Protein AF-A0A921LC22-F1 (afdb_monomer_lite)

Organism: NCBI:txid1841865

pLDDT: mean 87.36, std 10.62, range [41.09, 95.25]

Structure (mmCIF, N/CA/C/O backbone):
data_AF-A0A921LC22-F1
#
_entry.id   AF-A0A921LC22-F1
#
loop_
_atom_site.group_PDB
_atom_site.id
_atom_site.type_symbol
_atom_site.label_atom_id
_atom_site.label_alt_id
_atom_site.label_comp_id
_atom_site.label_asym_id
_atom_site.label_entity_id
_atom_site.label_seq_id
_atom_site.pdbx_PDB_ins_code
_atom_site.Cartn_x
_atom_site.Cartn_y
_atom_site.Cartn_z
_atom_site.occupancy
_atom_site.B_iso_or_equiv
_atom_site.auth_seq_id
_atom_site.auth_comp_id
_atom_site.auth_asym_id
_atom_site.auth_atom_id
_atom_site.pdbx_PDB_model_num
ATOM 1 N N . MET A 1 1 ? -9.780 -13.172 -23.791 1.00 41.09 1 MET A N 1
ATOM 2 C CA . MET A 1 1 ? -10.128 -14.122 -22.711 1.00 41.09 1 MET A CA 1
ATOM 3 C C . MET A 1 1 ? -9.385 -13.705 -21.459 1.00 41.09 1 MET A C 1
ATOM 5 O O . MET A 1 1 ? -8.212 -13.385 -21.564 1.00 41.09 1 MET A O 1
ATOM 9 N N . GLY A 1 2 ? -10.083 -13.674 -20.328 1.00 44.75 2 GLY A N 1
ATOM 10 C CA . GLY A 1 2 ? -9.581 -13.207 -19.038 1.00 44.75 2 GLY A CA 1
ATOM 11 C C . GLY A 1 2 ? -10.652 -12.341 -18.396 1.00 44.75 2 GLY A C 1
ATOM 12 O O . GLY A 1 2 ? -10.718 -11.146 -18.661 1.00 44.75 2 GLY A O 1
ATOM 13 N N . THR A 1 3 ? -11.560 -12.950 -17.636 1.00 46.03 3 THR A N 1
ATOM 14 C CA . THR A 1 3 ? -12.455 -12.201 -16.751 1.00 46.03 3 THR A CA 1
ATOM 15 C C . THR A 1 3 ? -11.567 -11.370 -15.837 1.00 46.03 3 THR A C 1
ATOM 17 O O . THR A 1 3 ? -10.790 -11.947 -15.077 1.00 46.03 3 THR A O 1
ATOM 20 N N . ALA A 1 4 ? -11.615 -10.042 -15.962 1.00 58.91 4 ALA A N 1
ATOM 21 C CA . ALA A 1 4 ? -10.925 -9.157 -15.037 1.00 58.91 4 ALA A CA 1
ATOM 22 C C . ALA A 1 4 ? -11.382 -9.548 -13.632 1.00 58.91 4 ALA A C 1
ATOM 24 O O . ALA A 1 4 ? -12.571 -9.446 -13.329 1.00 58.91 4 ALA A O 1
ATOM 25 N N . ASP A 1 5 ? -10.461 -10.078 -12.831 1.00 61.59 5 ASP A N 1
ATOM 26 C CA . ASP A 1 5 ? -10.744 -10.491 -11.466 1.00 61.59 5 ASP A CA 1
ATOM 27 C C . ASP A 1 5 ? -11.308 -9.266 -10.737 1.00 61.59 5 ASP A C 1
ATOM 29 O O . ASP A 1 5 ? -10.621 -8.250 -10.591 1.00 61.59 5 ASP A O 1
ATOM 33 N N . ARG A 1 6 ? -12.605 -9.270 -10.435 1.00 70.44 6 ARG A N 1
ATOM 34 C CA . ARG A 1 6 ? -13.297 -8.141 -9.805 1.00 70.44 6 ARG A CA 1
ATOM 35 C C . ARG A 1 6 ? -13.353 -8.430 -8.315 1.00 70.44 6 ARG A C 1
ATOM 37 O O . ARG A 1 6 ? -14.343 -8.931 -7.796 1.00 70.44 6 ARG A O 1
ATOM 44 N N . SER A 1 7 ? -12.245 -8.144 -7.644 1.00 79.75 7 SER A N 1
ATOM 45 C CA . SER A 1 7 ? -12.152 -8.187 -6.191 1.00 79.75 7 SER A CA 1
ATOM 46 C C . SER A 1 7 ? -12.744 -6.910 -5.594 1.00 79.75 7 SER A C 1
ATOM 48 O O . SER A 1 7 ? -12.345 -5.812 -5.979 1.00 79.75 7 SER A O 1
ATOM 50 N N . ILE A 1 8 ? -13.656 -7.051 -4.633 1.00 89.00 8 ILE A N 1
ATOM 51 C CA . ILE A 1 8 ? -14.110 -5.948 -3.779 1.00 89.00 8 ILE A CA 1
ATOM 52 C C . ILE A 1 8 ? -13.321 -6.022 -2.476 1.00 89.00 8 ILE A C 1
ATOM 54 O O . ILE A 1 8 ? -13.251 -7.076 -1.841 1.00 89.00 8 ILE A O 1
ATOM 58 N N . HIS A 1 9 ? -12.737 -4.904 -2.066 1.00 88.38 9 HIS A N 1
ATOM 59 C CA . HIS A 1 9 ? -12.090 -4.781 -0.774 1.00 88.38 9 HIS A CA 1
ATOM 60 C C . HIS A 1 9 ? -13.095 -4.334 0.285 1.00 88.38 9 HIS A C 1
ATOM 62 O O . HIS A 1 9 ? -13.839 -3.375 0.084 1.00 88.38 9 HIS A O 1
ATOM 68 N N . VAL A 1 10 ? -13.085 -5.023 1.427 1.00 90.38 10 VAL A N 1
ATOM 69 C CA . VAL A 1 10 ? -13.899 -4.692 2.600 1.00 90.38 10 VAL A CA 1
ATOM 70 C C . VAL A 1 10 ? -12.970 -4.566 3.801 1.00 90.38 10 VAL A C 1
ATOM 72 O O . VAL A 1 10 ? -12.358 -5.547 4.221 1.00 90.38 10 VAL A O 1
ATOM 75 N N . PHE A 1 11 ? -12.862 -3.360 4.355 1.00 87.88 11 PHE A N 1
ATOM 76 C CA . PHE A 1 11 ? -12.044 -3.074 5.533 1.00 87.88 11 PHE A CA 1
ATOM 77 C C . PHE A 1 11 ? -12.923 -2.611 6.689 1.00 87.88 11 PHE A C 1
ATOM 79 O O . PHE A 1 11 ? -13.670 -1.647 6.551 1.00 87.88 11 PHE A O 1
ATOM 86 N N . TYR A 1 12 ? -12.810 -3.274 7.839 1.00 88.00 12 TYR A N 1
ATOM 87 C CA . TYR A 1 12 ? -13.546 -2.929 9.054 1.00 88.00 12 TYR A CA 1
ATOM 88 C C . TYR A 1 12 ? -12.603 -2.328 10.097 1.00 88.00 12 TYR A C 1
ATOM 90 O O . TYR A 1 12 ? -11.623 -2.967 10.490 1.00 88.00 12 TYR A O 1
ATOM 98 N N . ARG A 1 13 ? -12.896 -1.110 10.558 1.00 86.88 13 ARG A N 1
ATOM 99 C CA . ARG A 1 13 ? -12.150 -0.446 11.629 1.00 86.88 13 ARG A CA 1
ATOM 100 C C . ARG A 1 13 ? -12.853 -0.694 12.960 1.00 86.88 13 ARG A C 1
ATOM 102 O O . ARG A 1 13 ? -13.950 -0.204 13.199 1.00 86.88 13 ARG A O 1
ATOM 109 N N . LYS A 1 14 ? -12.203 -1.463 13.837 1.00 86.44 14 LYS A N 1
ATOM 110 C CA . LYS A 1 14 ? -12.765 -1.849 15.142 1.00 86.44 14 LYS A CA 1
ATOM 111 C C . LYS A 1 14 ? -12.962 -0.655 16.081 1.00 86.44 14 LYS A C 1
ATOM 113 O O . LYS A 1 14 ? -13.922 -0.662 16.839 1.00 86.44 14 LYS A O 1
ATOM 118 N N . ASP A 1 15 ? -12.085 0.347 16.003 1.00 86.50 15 ASP A N 1
ATOM 119 C CA . ASP A 1 15 ? -12.068 1.498 16.917 1.00 86.50 15 ASP A CA 1
ATOM 120 C C . ASP A 1 15 ? -13.377 2.302 16.912 1.00 86.50 15 ASP A C 1
ATOM 122 O O . ASP A 1 15 ? -13.779 2.824 17.948 1.00 86.50 15 ASP A O 1
ATOM 126 N N . ASP A 1 16 ? -14.050 2.397 15.763 1.00 89.75 16 ASP A N 1
ATOM 127 C CA . ASP A 1 16 ? -15.276 3.184 15.593 1.00 89.75 16 ASP A CA 1
ATOM 128 C C . ASP A 1 16 ? -16.400 2.443 14.854 1.00 89.75 16 ASP A C 1
ATOM 130 O O . ASP A 1 16 ? -17.420 3.043 14.520 1.00 89.75 16 ASP A O 1
ATOM 134 N N . GLY A 1 17 ? -16.223 1.151 14.575 1.00 90.44 17 GLY A N 1
ATOM 135 C CA . GLY A 1 17 ? -17.235 0.297 13.955 1.00 90.44 17 GLY A CA 1
ATOM 136 C C . GLY A 1 17 ? -17.549 0.600 12.487 1.00 90.44 17 GLY A C 1
ATOM 137 O O . GLY A 1 17 ? -18.563 0.120 11.981 1.00 90.44 17 GLY A O 1
ATOM 138 N N . HIS A 1 18 ? -16.720 1.381 11.786 1.00 90.69 18 HIS A N 1
ATOM 139 C CA . HIS A 1 18 ? -16.967 1.729 10.385 1.00 90.69 18 HIS A CA 1
ATOM 140 C C . HIS A 1 18 ? -16.420 0.677 9.412 1.00 90.69 18 HIS A C 1
ATOM 142 O O . HIS A 1 18 ? -15.346 0.100 9.613 1.00 90.69 18 HIS A O 1
ATOM 148 N N . ALA A 1 19 ? -17.149 0.470 8.312 1.00 91.62 19 ALA A N 1
ATOM 149 C CA . ALA A 1 19 ? -16.732 -0.367 7.193 1.00 91.62 19 ALA A CA 1
ATOM 150 C C . ALA A 1 19 ? -16.462 0.483 5.943 1.00 91.62 19 ALA A C 1
ATOM 152 O O . ALA A 1 19 ? -17.239 1.372 5.600 1.00 91.62 19 ALA A O 1
ATOM 153 N N . PHE A 1 20 ? -15.375 0.168 5.245 1.00 89.25 20 PHE A N 1
ATOM 154 C CA . PHE A 1 20 ? -14.961 0.791 3.993 1.00 89.25 20 PHE A CA 1
ATOM 155 C C . PHE A 1 20 ? -15.018 -0.263 2.891 1.00 89.25 20 PHE A C 1
ATOM 157 O O . PHE A 1 20 ? -14.379 -1.310 3.010 1.00 89.25 20 PHE A O 1
ATOM 164 N N . VAL A 1 21 ? -15.789 0.009 1.837 1.00 91.56 21 VAL A N 1
ATOM 165 C CA . VAL A 1 21 ? -16.013 -0.921 0.723 1.00 91.56 21 VAL A CA 1
ATOM 166 C C . VAL A 1 21 ? -15.638 -0.233 -0.580 1.00 91.56 21 VAL A C 1
ATOM 168 O O . VAL A 1 21 ? -16.189 0.820 -0.894 1.00 91.56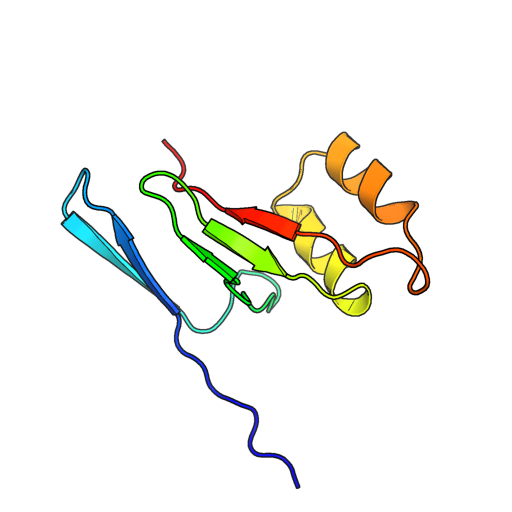 21 VAL A O 1
ATOM 171 N N . PHE A 1 22 ? -14.691 -0.803 -1.323 1.00 90.19 22 PHE A N 1
ATOM 172 C CA . PHE A 1 22 ? -14.200 -0.222 -2.574 1.00 90.19 22 PHE A CA 1
ATOM 173 C C . PHE A 1 22 ? -13.544 -1.272 -3.481 1.00 90.19 22 PHE A C 1
ATOM 175 O O . PHE A 1 22 ? -13.031 -2.280 -3.005 1.00 90.19 22 PHE A O 1
ATOM 182 N N . GLU A 1 23 ? -13.546 -1.039 -4.795 1.00 88.62 23 GLU A N 1
ATOM 183 C CA . GLU A 1 23 ? -12.876 -1.918 -5.772 1.00 88.62 23 GLU A CA 1
ATOM 184 C C . GLU A 1 23 ? -11.399 -1.548 -5.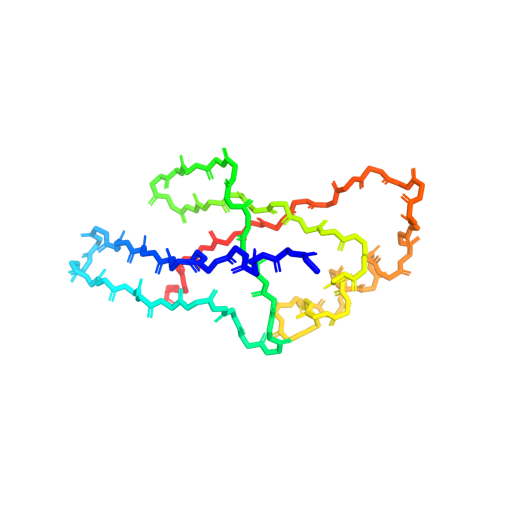970 1.00 88.62 23 GLU A C 1
ATOM 186 O O . GLU A 1 23 ? -10.537 -2.422 -6.038 1.00 88.62 23 GLU A O 1
ATOM 191 N N . THR A 1 24 ? -11.091 -0.252 -6.047 1.00 88.75 24 THR A N 1
ATOM 192 C CA . THR A 1 24 ? -9.733 0.269 -6.250 1.00 88.75 24 THR A CA 1
ATOM 193 C C . THR A 1 24 ? -9.504 1.518 -5.413 1.00 88.75 24 THR A C 1
ATOM 195 O O . THR A 1 24 ? -10.449 2.214 -5.039 1.00 88.75 24 THR A O 1
ATOM 198 N N . MET A 1 25 ? -8.237 1.817 -5.152 1.00 87.19 25 MET A N 1
ATOM 199 C CA . MET A 1 25 ? -7.808 3.104 -4.616 1.00 87.19 25 MET A CA 1
ATOM 200 C C . MET A 1 25 ? -7.904 4.196 -5.703 1.00 87.19 25 MET A C 1
ATOM 202 O O . MET A 1 25 ? -8.200 3.919 -6.873 1.00 87.19 25 MET A O 1
ATOM 206 N N . GLU A 1 26 ? -7.647 5.447 -5.321 1.00 83.88 26 GLU A N 1
ATOM 207 C CA . GLU A 1 26 ? -7.502 6.561 -6.267 1.00 83.88 26 GLU A CA 1
ATOM 208 C C . GLU A 1 26 ? -6.412 6.242 -7.303 1.00 83.88 26 GLU A C 1
ATOM 210 O O . GLU A 1 26 ? -5.441 5.538 -7.018 1.00 83.88 26 GLU A O 1
ATOM 215 N N . GLY A 1 27 ? -6.604 6.694 -8.542 1.00 83.12 27 GLY A N 1
ATOM 216 C CA . GLY A 1 27 ? -5.698 6.360 -9.645 1.00 83.12 27 GLY A CA 1
ATOM 217 C C . GLY A 1 27 ? -5.777 4.902 -10.119 1.00 83.12 27 GLY A C 1
ATOM 218 O O . GLY A 1 27 ? -5.013 4.513 -10.994 1.00 83.12 27 GLY A O 1
ATOM 219 N N . GLY A 1 28 ? -6.702 4.093 -9.586 1.00 87.88 28 GLY A N 1
ATOM 220 C CA . GLY A 1 28 ? -6.909 2.707 -10.018 1.00 87.88 28 GLY A CA 1
ATOM 221 C C . GLY A 1 28 ? -5.948 1.699 -9.387 1.00 87.88 28 GLY A C 1
ATOM 222 O O . GLY A 1 28 ? -5.953 0.534 -9.787 1.00 87.88 28 GLY A O 1
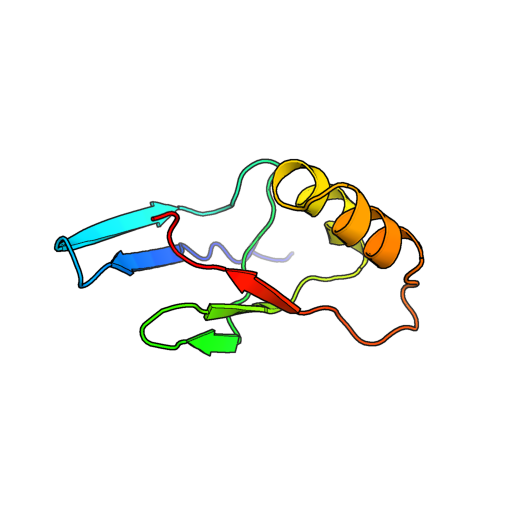ATOM 223 N N . LEU A 1 29 ? -5.154 2.108 -8.388 1.00 88.81 29 LEU A N 1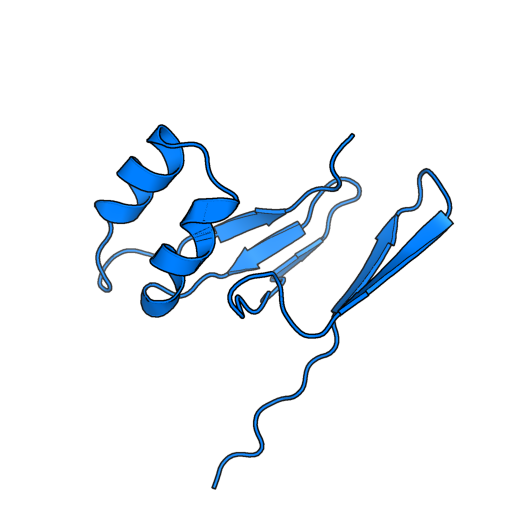
ATOM 224 C CA . LEU A 1 29 ? -4.270 1.199 -7.661 1.00 88.81 29 LEU A CA 1
ATOM 225 C C . LEU A 1 29 ? -5.097 0.100 -6.981 1.00 88.81 29 LEU A C 1
ATOM 227 O O . LEU A 1 29 ? -5.982 0.362 -6.159 1.00 88.81 29 LEU A O 1
ATOM 231 N N . ARG A 1 30 ? -4.792 -1.152 -7.318 1.00 86.81 30 ARG A N 1
ATOM 232 C CA . ARG A 1 30 ? -5.431 -2.321 -6.718 1.00 86.81 30 ARG A CA 1
ATOM 233 C C . ARG A 1 30 ? -4.619 -2.808 -5.526 1.00 86.81 30 ARG A C 1
ATOM 235 O O . ARG A 1 30 ? -3.412 -3.011 -5.628 1.00 86.81 30 ARG A O 1
ATOM 242 N N . LEU A 1 31 ? -5.294 -3.053 -4.408 1.00 90.00 31 LEU A N 1
ATOM 243 C CA . LEU A 1 31 ? -4.649 -3.633 -3.239 1.00 90.00 31 LEU A CA 1
ATOM 244 C C . LEU A 1 31 ? -4.560 -5.153 -3.389 1.00 90.00 31 LEU A C 1
ATOM 246 O O . LEU A 1 31 ? -5.481 -5.816 -3.859 1.00 90.00 31 LEU A O 1
ATOM 250 N N . ARG A 1 32 ? -3.446 -5.718 -2.938 1.00 91.38 32 ARG A N 1
ATOM 251 C CA . ARG A 1 32 ? -3.187 -7.160 -2.862 1.00 91.38 32 ARG A CA 1
ATOM 252 C C . ARG A 1 32 ? -2.725 -7.489 -1.445 1.00 91.38 32 ARG A C 1
ATOM 254 O O . ARG A 1 32 ? -1.521 -7.647 -1.224 1.00 91.38 32 ARG A O 1
ATOM 261 N N . PRO A 1 33 ? -3.644 -7.499 -0.461 1.00 91.00 33 PRO A N 1
ATOM 262 C CA . PRO A 1 33 ? -3.279 -7.702 0.933 1.00 91.00 33 PRO A CA 1
ATOM 263 C C . PRO A 1 33 ? -2.665 -9.087 1.146 1.00 91.00 33 PRO A C 1
ATOM 265 O O . PRO A 1 33 ? -3.236 -10.089 0.721 1.00 91.00 33 PRO A O 1
ATOM 268 N N . LEU A 1 34 ? -1.523 -9.140 1.827 1.00 92.00 34 LEU A N 1
ATOM 269 C CA . LEU A 1 34 ? -0.829 -10.386 2.175 1.00 92.00 34 LEU A CA 1
ATOM 270 C C . LEU A 1 34 ? -0.821 -10.657 3.680 1.00 92.00 34 LEU A C 1
ATOM 272 O O . LEU A 1 34 ? -0.768 -11.807 4.103 1.00 92.00 34 LEU A O 1
ATOM 276 N N . LEU A 1 35 ? -0.866 -9.601 4.492 1.00 90.75 35 LEU A N 1
ATOM 277 C CA . LEU A 1 35 ? -0.836 -9.692 5.948 1.00 90.75 35 LEU A CA 1
ATOM 278 C C . LEU A 1 35 ? -1.778 -8.656 6.547 1.00 90.75 35 LEU A C 1
ATOM 280 O O . LEU A 1 35 ? -1.705 -7.486 6.178 1.00 90.75 35 LEU A O 1
ATOM 284 N N . PHE A 1 36 ? -2.587 -9.075 7.517 1.00 88.44 36 PHE A N 1
ATOM 285 C CA . PHE A 1 36 ? -3.461 -8.205 8.297 1.00 88.44 36 PHE A CA 1
ATOM 286 C C . PHE A 1 36 ? -3.030 -8.203 9.763 1.00 88.44 36 PHE A C 1
ATOM 288 O O . PHE A 1 36 ? -2.771 -9.253 10.347 1.00 88.44 36 PHE A O 1
ATOM 295 N N . THR A 1 37 ? -2.973 -7.016 10.356 1.00 87.75 37 THR A N 1
ATOM 296 C CA . THR A 1 37 ? -2.748 -6.793 11.790 1.00 87.75 37 THR A CA 1
ATOM 297 C C . THR A 1 37 ? -3.860 -5.899 12.337 1.00 87.75 37 THR A C 1
ATOM 299 O O . THR A 1 37 ? -4.641 -5.343 11.564 1.00 87.75 37 THR A O 1
ATOM 302 N N . ASP A 1 38 ? -3.924 -5.701 13.656 1.00 81.06 38 ASP A N 1
ATOM 303 C CA . ASP A 1 38 ? -4.947 -4.833 14.257 1.00 81.06 38 ASP A CA 1
ATOM 304 C C . ASP A 1 38 ? -4.821 -3.350 13.853 1.00 81.06 38 ASP A C 1
ATOM 306 O O . ASP A 1 38 ? -5.801 -2.617 13.932 1.00 81.06 38 ASP A O 1
ATOM 310 N N . GLY A 1 39 ? -3.646 -2.894 13.394 1.00 83.81 39 GLY A N 1
ATOM 311 C CA . GLY A 1 39 ? -3.409 -1.480 13.063 1.00 83.81 39 GLY A CA 1
ATOM 312 C C . GLY A 1 39 ? -3.086 -1.183 11.598 1.00 83.81 39 GLY A C 1
ATOM 313 O O . GLY A 1 39 ? -3.134 -0.025 11.180 1.00 83.81 39 GLY A O 1
ATOM 314 N N . TYR A 1 40 ? -2.708 -2.196 10.821 1.00 90.31 40 TYR A N 1
ATOM 315 C CA . TYR A 1 40 ? -2.323 -2.040 9.420 1.00 90.31 40 TYR A CA 1
ATOM 316 C C . TYR A 1 40 ? -2.422 -3.360 8.656 1.00 90.31 40 TYR A C 1
ATOM 318 O O . TYR A 1 40 ? -2.423 -4.440 9.247 1.00 90.31 40 TYR A O 1
ATOM 326 N N . PHE A 1 41 ? -2.410 -3.278 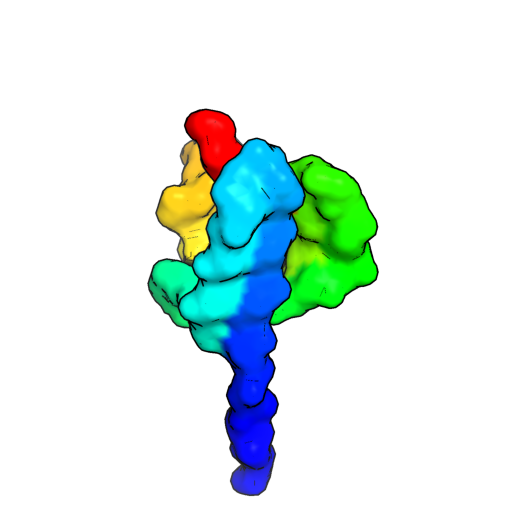7.332 1.00 92.00 41 PHE A N 1
ATOM 327 C CA . PHE A 1 41 ? -2.148 -4.423 6.467 1.00 92.00 41 PHE A CA 1
ATOM 328 C C . PHE A 1 41 ? -0.979 -4.126 5.527 1.00 92.00 41 PHE A C 1
ATOM 330 O O . PHE A 1 41 ? -0.652 -2.964 5.267 1.00 92.00 41 PHE A O 1
ATOM 337 N N . LEU A 1 42 ? -0.330 -5.183 5.048 1.00 94.62 42 LEU A N 1
ATOM 338 C CA . LEU A 1 42 ? 0.683 -5.095 4.001 1.00 94.62 42 LEU A CA 1
ATOM 339 C C . LEU A 1 42 ? 0.069 -5.518 2.674 1.00 94.62 42 LEU A C 1
ATOM 341 O O . LEU A 1 42 ? -0.573 -6.567 2.602 1.00 94.62 42 LEU A O 1
ATOM 345 N N . SER A 1 43 ? 0.281 -4.712 1.639 1.00 93.44 43 SER A N 1
ATOM 346 C CA . SER A 1 43 ? -0.143 -5.006 0.274 1.00 93.44 43 SER A CA 1
ATOM 347 C C . SER A 1 43 ? 1.061 -5.087 -0.647 1.00 93.44 43 SER A C 1
ATOM 349 O O . SER A 1 43 ? 1.925 -4.212 -0.610 1.00 93.44 43 SER A O 1
ATOM 351 N N . LEU A 1 44 ? 1.087 -6.110 -1.497 1.00 93.69 44 LEU A N 1
ATOM 352 C CA . LEU A 1 44 ? 2.037 -6.199 -2.602 1.00 93.69 44 LEU A CA 1
ATOM 353 C C . LEU A 1 44 ? 1.712 -5.140 -3.660 1.00 93.69 44 LEU A C 1
ATOM 355 O O . LEU A 1 44 ? 0.542 -4.963 -4.017 1.00 93.69 44 LEU A O 1
ATOM 359 N N . VAL A 1 45 ? 2.745 -4.479 -4.177 1.00 92.00 45 VAL A N 1
ATOM 360 C CA . VAL A 1 45 ? 2.640 -3.559 -5.312 1.00 92.00 45 VAL A CA 1
ATOM 361 C C . VAL A 1 45 ? 3.596 -4.015 -6.401 1.00 92.00 45 VAL A C 1
ATOM 363 O O . VAL A 1 45 ? 4.766 -4.288 -6.133 1.00 92.00 45 VAL A O 1
ATOM 366 N N . ASN A 1 46 ? 3.089 -4.112 -7.627 1.00 89.81 46 ASN A N 1
ATOM 367 C CA . ASN A 1 46 ? 3.924 -4.446 -8.770 1.00 89.81 46 ASN A CA 1
ATOM 368 C C . ASN A 1 46 ? 4.697 -3.207 -9.226 1.00 89.81 46 ASN A C 1
ATOM 370 O O . ASN A 1 46 ? 4.189 -2.091 -9.129 1.00 89.81 46 ASN A O 1
ATOM 374 N N . PHE A 1 47 ? 5.887 -3.409 -9.790 1.00 90.94 47 PHE A N 1
ATOM 375 C CA . PHE A 1 47 ? 6.721 -2.327 -10.321 1.00 90.94 47 PHE A CA 1
ATOM 376 C C . PHE A 1 47 ? 5.950 -1.387 -11.269 1.00 90.94 47 PHE A C 1
ATOM 378 O O . PHE A 1 47 ? 6.033 -0.167 -11.150 1.00 90.94 47 PHE A O 1
ATOM 385 N N . THR A 1 48 ? 5.101 -1.947 -12.137 1.00 90.88 48 THR A N 1
ATOM 386 C CA . THR A 1 48 ? 4.268 -1.197 -13.096 1.00 90.88 48 THR A CA 1
ATOM 387 C C . THR A 1 48 ? 3.224 -0.275 -12.456 1.00 90.88 48 THR A C 1
ATOM 389 O O . THR A 1 48 ? 2.620 0.539 -13.149 1.00 90.88 48 THR A O 1
ATOM 392 N N . GLU A 1 49 ? 3.000 -0.384 -11.147 1.00 91.25 49 GLU A N 1
ATOM 393 C CA . GLU A 1 49 ? 2.012 0.390 -10.393 1.00 91.25 49 GLU A CA 1
ATOM 394 C C . GLU A 1 49 ? 2.659 1.407 -9.442 1.00 91.25 49 GLU A C 1
ATOM 396 O O . GLU A 1 49 ? 1.942 2.115 -8.735 1.00 91.25 49 GLU A O 1
ATOM 401 N N . TYR A 1 50 ? 3.994 1.511 -9.406 1.00 92.38 50 TYR A N 1
ATOM 402 C CA . TYR A 1 50 ? 4.706 2.394 -8.472 1.00 92.38 50 TYR A CA 1
ATOM 403 C C . TYR A 1 50 ? 4.332 3.869 -8.641 1.00 92.38 50 TYR A C 1
ATOM 405 O O . TYR A 1 50 ? 4.126 4.560 -7.646 1.00 92.38 50 TYR A O 1
ATOM 413 N N . GLU A 1 51 ? 4.134 4.339 -9.872 1.00 92.12 51 GLU A N 1
ATOM 414 C CA . GLU A 1 51 ? 3.700 5.717 -10.141 1.00 92.12 51 GLU A CA 1
ATOM 415 C C . GLU A 1 51 ? 2.337 6.047 -9.508 1.00 92.12 51 GLU A C 1
ATOM 417 O O . GLU A 1 51 ? 2.105 7.172 -9.060 1.00 92.12 51 GLU A O 1
ATOM 422 N N . LEU A 1 52 ? 1.449 5.054 -9.370 1.00 92.75 52 LEU A N 1
ATOM 423 C CA . LEU A 1 52 ? 0.139 5.233 -8.734 1.00 92.75 52 LEU A CA 1
ATOM 424 C C . LEU A 1 52 ? 0.247 5.487 -7.223 1.00 92.75 52 LEU A C 1
ATOM 426 O O . LEU A 1 52 ? -0.731 5.897 -6.599 1.00 92.75 52 LEU A O 1
ATOM 430 N N . LEU A 1 53 ? 1.420 5.263 -6.621 1.00 92.00 53 LEU A N 1
ATOM 431 C CA . LEU A 1 53 ? 1.670 5.539 -5.208 1.00 92.00 53 LEU A CA 1
ATOM 432 C C . LEU A 1 53 ? 2.001 7.006 -4.919 1.00 92.00 53 LEU A C 1
ATOM 434 O O . LEU A 1 53 ? 1.969 7.405 -3.753 1.00 92.00 53 LEU A O 1
ATOM 438 N N . ARG A 1 54 ? 2.269 7.830 -5.943 1.00 92.06 54 ARG A N 1
ATOM 439 C CA . ARG A 1 54 ? 2.651 9.242 -5.770 1.00 92.06 54 ARG A CA 1
ATOM 440 C C . ARG A 1 54 ? 1.697 10.052 -4.875 1.00 92.06 54 ARG A C 1
ATOM 442 O O . ARG A 1 54 ? 2.210 10.814 -4.060 1.00 92.06 54 ARG A O 1
ATOM 449 N N . PRO A 1 55 ? 0.357 9.907 -4.952 1.00 91.50 55 PRO A N 1
ATOM 450 C CA . PRO A 1 55 ? -0.560 10.662 -4.091 1.00 91.50 55 PRO A CA 1
ATOM 451 C C . PRO A 1 55 ? -0.516 10.255 -2.609 1.00 91.50 55 PRO A C 1
ATOM 453 O O . PRO A 1 55 ? -1.008 10.992 -1.756 1.00 91.50 55 PRO A O 1
ATOM 456 N N . TYR A 1 56 ? 0.035 9.078 -2.293 1.00 89.75 56 TYR A N 1
ATOM 457 C CA . TYR A 1 56 ? -0.014 8.475 -0.955 1.00 89.75 56 TYR A CA 1
ATOM 458 C C . TYR A 1 56 ? 1.301 8.550 -0.186 1.00 89.75 56 TYR A C 1
ATOM 460 O O . TYR A 1 56 ? 1.296 8.398 1.036 1.00 89.75 56 TYR A O 1
ATOM 468 N N . LEU A 1 57 ? 2.409 8.735 -0.898 1.00 91.25 57 LEU A N 1
ATOM 469 C CA . LEU A 1 57 ? 3.753 8.727 -0.341 1.00 91.25 57 LEU A CA 1
ATOM 470 C C . LEU A 1 57 ? 4.277 10.145 -0.141 1.00 91.25 57 LEU A C 1
ATOM 472 O O . LEU A 1 57 ? 3.955 11.068 -0.891 1.00 91.25 57 LEU A O 1
ATOM 476 N N . LEU A 1 58 ? 5.137 10.306 0.860 1.00 94.06 58 LEU A N 1
ATOM 477 C CA . LEU A 1 58 ? 5.963 11.498 0.976 1.00 94.06 58 LEU A CA 1
ATOM 478 C C . LEU A 1 58 ? 6.922 11.577 -0.215 1.00 94.06 58 LEU A C 1
ATOM 480 O O . LEU A 1 58 ? 7.309 10.565 -0.799 1.00 94.06 58 LEU A O 1
ATOM 484 N N . GLU A 1 59 ? 7.358 12.789 -0.549 1.00 95.06 59 GLU A N 1
ATOM 485 C CA . GLU A 1 59 ? 8.247 13.006 -1.691 1.00 95.06 59 GLU A CA 1
ATOM 486 C C . GLU A 1 59 ? 9.531 12.169 -1.603 1.00 95.06 59 GLU A C 1
ATOM 488 O O . GLU A 1 59 ? 9.945 11.591 -2.605 1.00 95.06 59 GLU A O 1
ATOM 493 N N . GLN A 1 60 ? 10.100 12.040 -0.401 1.00 95.25 60 GLN A N 1
ATOM 494 C CA . GLN A 1 60 ? 11.280 11.214 -0.149 1.00 95.25 60 GLN A CA 1
ATOM 495 C C . GLN A 1 60 ? 11.003 9.713 -0.331 1.00 95.25 60 GLN A C 1
ATOM 497 O O . GLN A 1 60 ? 11.791 9.029 -0.975 1.00 95.25 60 GLN A O 1
ATOM 502 N N . GLU A 1 61 ? 9.879 9.206 0.188 1.00 93.81 61 GLU A N 1
ATOM 503 C CA . GLU A 1 61 ? 9.490 7.795 0.033 1.00 93.81 61 GLU A CA 1
ATOM 504 C C . GLU A 1 61 ? 9.284 7.450 -1.446 1.00 93.81 61 GLU A C 1
ATOM 506 O O . GLU A 1 61 ? 9.713 6.399 -1.920 1.00 93.81 61 GLU A O 1
ATOM 511 N N . PHE A 1 62 ? 8.661 8.362 -2.195 1.00 95.06 62 PHE A N 1
ATOM 512 C CA . PHE A 1 62 ? 8.478 8.189 -3.627 1.00 95.06 62 PHE A CA 1
ATOM 513 C C . PHE A 1 62 ? 9.805 8.266 -4.388 1.00 95.06 62 PHE A C 1
ATOM 515 O O . PHE A 1 62 ? 10.024 7.464 -5.284 1.00 95.06 62 PHE A O 1
ATOM 522 N N . ALA A 1 63 ? 10.712 9.176 -4.019 1.00 94.75 63 ALA A N 1
ATOM 523 C CA . ALA A 1 63 ? 12.029 9.263 -4.648 1.00 94.75 63 ALA A CA 1
ATOM 524 C C . ALA A 1 63 ? 12.831 7.962 -4.482 1.00 94.75 63 ALA A C 1
ATOM 526 O O . ALA A 1 63 ? 13.459 7.509 -5.434 1.00 94.75 63 ALA A O 1
ATOM 527 N N . GLU A 1 64 ? 12.771 7.323 -3.309 1.00 92.94 64 GLU A N 1
ATOM 528 C CA . GLU A 1 64 ? 13.381 6.004 -3.085 1.00 92.94 64 GLU A CA 1
ATOM 529 C C . GLU A 1 64 ? 12.724 4.905 -3.932 1.00 92.94 64 GLU A C 1
ATOM 531 O O . GLU A 1 64 ? 13.411 4.010 -4.431 1.00 92.94 64 GLU A O 1
AT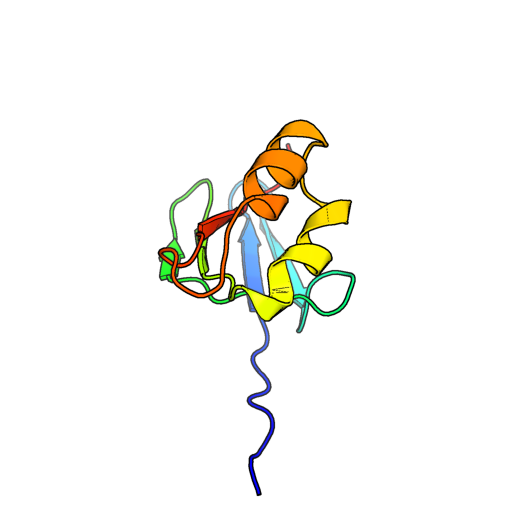OM 536 N N . LEU A 1 65 ? 11.404 4.975 -4.120 1.00 93.25 65 LEU A N 1
ATOM 537 C CA . LEU A 1 65 ? 10.659 4.048 -4.968 1.00 93.25 65 LEU A CA 1
ATOM 538 C C . LEU A 1 65 ? 11.012 4.218 -6.455 1.00 93.25 65 LEU A C 1
ATOM 540 O O . LEU A 1 65 ? 11.171 3.220 -7.153 1.00 93.25 65 LEU A O 1
ATOM 544 N N . SER A 1 66 ? 11.202 5.454 -6.927 1.00 90.44 66 SER A N 1
ATOM 545 C CA . SER A 1 66 ? 11.578 5.766 -8.315 1.00 90.44 66 SER A CA 1
ATOM 546 C C . SER A 1 66 ? 12.977 5.274 -8.703 1.00 90.44 66 SER A C 1
ATOM 548 O O . SER A 1 66 ? 13.294 5.210 -9.887 1.00 90.44 66 SER A O 1
ATOM 550 N N . LEU A 1 67 ? 13.824 4.935 -7.726 1.00 93.44 67 LEU A N 1
ATOM 551 C CA . LEU A 1 67 ? 15.143 4.340 -7.967 1.00 93.44 67 LEU A CA 1
ATOM 552 C C . LEU A 1 67 ? 15.088 2.818 -8.162 1.00 93.44 67 LEU A C 1
ATOM 554 O O . LEU A 1 67 ? 16.102 2.217 -8.514 1.00 93.44 67 LEU A O 1
ATOM 558 N N . ARG A 1 68 ? 13.936 2.189 -7.899 1.00 93.44 68 ARG A N 1
ATOM 559 C CA . ARG A 1 68 ? 13.742 0.749 -8.078 1.00 93.44 68 ARG A CA 1
ATOM 560 C C . ARG A 1 68 ? 13.548 0.403 -9.546 1.00 93.44 68 ARG A C 1
ATOM 562 O O . ARG A 1 68 ? 13.081 1.211 -10.342 1.00 93.44 68 ARG A O 1
ATOM 569 N N . THR A 1 69 ? 13.868 -0.835 -9.874 1.00 93.50 69 THR A N 1
ATOM 570 C CA . THR A 1 69 ? 13.717 -1.437 -11.197 1.00 93.50 69 THR A CA 1
ATOM 571 C C . THR A 1 69 ? 12.834 -2.681 -11.113 1.00 93.50 69 THR A C 1
ATOM 573 O O . THR A 1 69 ? 12.519 -3.158 -10.025 1.00 93.50 69 THR A O 1
ATOM 576 N N . GLU A 1 70 ? 12.423 -3.218 -12.261 1.00 92.88 70 GLU A N 1
ATOM 577 C CA . GLU A 1 70 ? 11.625 -4.452 -12.320 1.00 92.88 70 GLU A CA 1
ATOM 578 C C . GLU A 1 70 ? 12.380 -5.685 -11.787 1.00 92.88 70 GLU A C 1
ATOM 580 O O . GLU A 1 70 ? 11.753 -6.615 -11.288 1.00 92.88 70 GLU A O 1
ATOM 585 N N . GLU A 1 71 ? 13.717 -5.667 -11.836 1.00 94.38 71 GLU A N 1
ATOM 586 C CA . GLU A 1 71 ? 14.585 -6.744 -11.332 1.00 94.38 71 GLU A CA 1
ATOM 587 C C . GLU A 1 71 ? 14.741 -6.727 -9.803 1.00 94.38 71 GLU A C 1
ATOM 589 O O . GLU A 1 71 ? 15.229 -7.687 -9.202 1.00 94.38 71 GLU A O 1
ATOM 594 N N . ASP A 1 72 ? 14.352 -5.627 -9.155 1.00 93.56 72 ASP A N 1
ATOM 595 C CA . ASP A 1 72 ? 14.358 -5.543 -7.703 1.00 93.56 72 ASP A CA 1
ATOM 596 C C . ASP A 1 72 ? 13.225 -6.373 -7.093 1.00 93.56 72 ASP A C 1
ATOM 598 O O . ASP A 1 72 ? 12.185 -6.639 -7.697 1.00 93.56 72 ASP A O 1
ATOM 602 N N . ASN A 1 73 ? 13.394 -6.732 -5.820 1.00 91.25 73 ASN A N 1
ATOM 603 C CA . ASN A 1 73 ? 12.316 -7.363 -5.070 1.00 91.25 73 ASN A CA 1
ATOM 604 C C . ASN A 1 73 ? 11.056 -6.473 -5.070 1.00 91.25 73 ASN A C 1
ATOM 606 O O . ASN A 1 73 ? 11.166 -5.257 -4.863 1.00 91.25 73 ASN A O 1
ATOM 610 N N . PRO A 1 74 ? 9.854 -7.065 -5.207 1.00 87.62 74 PRO A N 1
ATOM 611 C CA . PRO A 1 74 ? 8.611 -6.315 -5.130 1.00 87.62 74 PRO A CA 1
ATOM 612 C C . PRO A 1 74 ? 8.476 -5.547 -3.816 1.00 87.62 74 PRO A C 1
ATOM 614 O O . PRO A 1 74 ? 8.813 -6.050 -2.739 1.00 87.62 74 PRO A O 1
ATOM 617 N N . CYS A 1 75 ? 7.938 -4.333 -3.894 1.00 91.62 75 CYS A N 1
ATOM 618 C CA . CYS A 1 75 ? 7.701 -3.523 -2.710 1.00 91.62 75 CYS A CA 1
ATOM 619 C C . CYS A 1 75 ? 6.383 -3.896 -2.025 1.00 91.62 75 CYS A C 1
ATOM 621 O O . CYS A 1 75 ? 5.367 -4.201 -2.658 1.00 91.62 75 CYS A O 1
ATOM 623 N N . PHE A 1 76 ? 6.392 -3.793 -0.698 1.00 93.38 76 PHE A N 1
ATOM 624 C CA . PHE A 1 76 ? 5.177 -3.803 0.102 1.00 93.38 76 PHE A CA 1
ATOM 625 C C . PHE A 1 76 ? 4.841 -2.390 0.540 1.00 93.38 76 PHE A C 1
ATOM 627 O O . PHE A 1 76 ? 5.699 -1.666 1.044 1.00 93.38 76 PHE A O 1
ATOM 634 N N . ILE A 1 77 ? 3.567 -2.032 0.433 1.00 92.38 77 ILE A N 1
ATOM 635 C CA . ILE A 1 77 ? 3.038 -0.838 1.084 1.00 92.38 77 ILE A CA 1
ATOM 636 C C . ILE A 1 77 ? 2.350 -1.230 2.383 1.00 92.38 77 ILE A C 1
ATOM 638 O O . ILE A 1 77 ? 1.621 -2.223 2.457 1.00 92.38 77 ILE A O 1
ATOM 642 N N . ARG A 1 78 ? 2.584 -0.429 3.422 1.00 93.50 78 ARG A N 1
ATOM 643 C CA . ARG A 1 78 ? 1.906 -0.557 4.709 1.00 93.50 78 ARG A CA 1
ATOM 644 C C . ARG A 1 78 ? 0.737 0.413 4.759 1.00 93.50 78 ARG A C 1
ATOM 646 O O . ARG A 1 78 ? 0.925 1.612 4.950 1.00 93.50 78 ARG A O 1
ATOM 653 N N . CYS A 1 79 ? -0.469 -0.120 4.654 1.00 90.81 79 CYS A N 1
ATOM 654 C CA . CYS A 1 79 ? -1.696 0.657 4.690 1.00 90.81 79 CYS A CA 1
ATOM 655 C C . CYS A 1 79 ? -2.282 0.649 6.103 1.00 90.81 79 CYS A C 1
ATOM 657 O O . CYS A 1 79 ? -2.458 -0.407 6.708 1.00 90.81 79 CYS A O 1
ATOM 659 N N . ARG A 1 80 ? -2.605 1.831 6.627 1.00 89.69 80 ARG A N 1
ATOM 660 C CA . ARG A 1 80 ? -3.239 2.015 7.938 1.00 89.69 80 ARG A CA 1
ATOM 661 C C . ARG A 1 80 ? -4.361 3.029 7.828 1.00 89.69 80 ARG A C 1
ATOM 663 O O . ARG A 1 80 ? -4.305 3.919 6.979 1.00 89.69 80 ARG A O 1
ATOM 670 N N . PHE A 1 81 ? -5.336 2.940 8.723 1.00 84.50 81 PHE A N 1
ATOM 671 C CA . PHE A 1 81 ? -6.317 4.006 8.856 1.00 84.50 81 PHE A CA 1
ATOM 672 C C . PHE A 1 81 ? -5.619 5.294 9.295 1.00 84.50 81 PHE A C 1
ATOM 674 O O . PHE A 1 81 ? -4.769 5.285 10.191 1.00 84.50 81 PHE A O 1
ATOM 681 N N . LYS A 1 82 ? -5.966 6.406 8.643 1.00 79.88 82 LYS A N 1
ATOM 682 C CA . LYS A 1 82 ? -5.554 7.729 9.104 1.00 79.88 82 LYS A CA 1
ATOM 683 C C . LYS A 1 82 ? -6.200 7.958 10.476 1.00 79.88 82 LYS A C 1
ATOM 685 O O . LYS A 1 82 ? -7.392 7.685 10.634 1.00 79.88 82 LYS A O 1
ATOM 690 N N . LYS A 1 83 ? -5.384 8.364 11.449 1.00 67.31 83 LYS A N 1
ATOM 691 C CA . LYS A 1 83 ? -5.864 8.823 12.755 1.00 67.31 83 LYS A CA 1
ATOM 692 C C . LYS A 1 83 ? -6.483 10.204 12.619 1.00 67.31 83 LYS A C 1
ATOM 694 O O . LYS A 1 83 ? -5.964 10.977 11.780 1.00 67.31 83 LYS A O 1
#

Radius of gyration: 14.07 Å; chains: 1; bounding box: 32×27×40 Å

Foldseek 3Di:
DDDPPQDWDWDAQPVVGDIDIGRADPVRHGFAFDDDDNFWTKGWDQLVCLVVCVVPDDPVVSVVSVPDDNPDDTDIDIDGDDD

Sequence (83 aa):
MGTADRSIHVFYRKDDGHAFVFETMEGGLRLRPLLFTDGYFLSLVNFTEYELLRPYLLEQEFAELSLRTEEDNPCFIRCRFKK

Secondary structure (DSSP, 8-state):
------PPEEEEETTTTEEEEESS-GGGPPP-EEEE-SS-EEEEE-GGGGGGGTTTS-HHHHHHHHT--TTSPPEEEEE----